Protein AF-A0A346CLM3-F1 (afdb_monomer)

Foldseek 3Di:
DAVVVVVVCCVVPVVCVVVDAALQNQVVSDHQDDCPPHDPVSVVVSVVVNVVSVVSCPVVD

Sequence (61 aa):
MENAHTQKLYRQFPQTRGKVMLFGEWLNKTEIPDPYKHSEEMFEHVYQLMEKAAGSWQGKI

pLDDT: mean 94.08, std 3.11, range [79.56, 97.19]

Solvent-accessible surface area (backbone atoms only — not comparable to full-atom values): 3659 Å² total; per-residue (Å²): 84,43,68,69,56,56,53,50,44,41,72,77,39,58,87,43,62,91,77,66,76,58,70,17,46,75,50,84,58,39,65,46,71,80,45,82,96,57,55,70,70,48,42,51,52,43,49,54,50,48,51,54,18,53,59,49,42,71,85,74,116

Radius of gyration: 12.92 Å; Cα contacts (8 Å, |Δi|>4): 54; chains: 1; bounding box: 32×23×26 Å

Nearest PDB structures (foldseek):
  7dhf-assembly2_B  TM=9.394E-01  e=6.480E-04  Vibrio vulnificus
  7dhe-assembly4_D  TM=9.371E-01  e=7.398E-04  Vibrio vulnificus
  2wja-assembly2_B  TM=9.478E-01  e=1.101E-03  Escherichia coli
  4d74-assembly1_A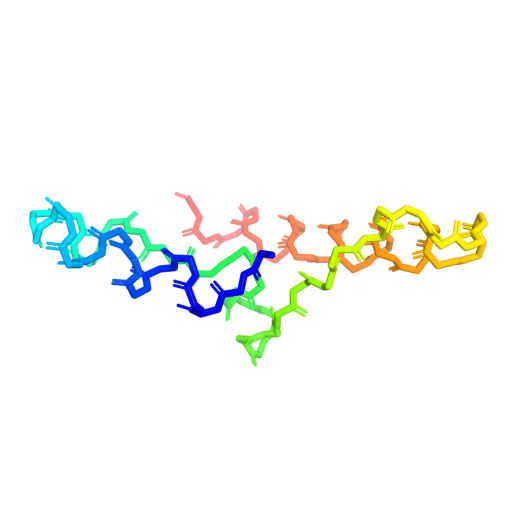-2  TM=9.251E-01  e=3.181E-03  Erwinia amylovora ATCC 49946
  2fek-assembly1_A  TM=9.541E-01  e=5.776E-03  Escherichia coli K-12

Secondary structure (DSSP, 8-state):
--HHHHHHHHHH-GGGTTT---TBTTTTTBPPPP-TTS-HHHHHHHHHHHHHHHHHHTTT-

InterPro domains:
  IPR017867 Protein-tyrosine phosphatase, low molecular weight [PR00719] (16-29)
  IPR017867 Protein-tyrosine phosphatase, low molecular weight [PR00719] (32-47)
  IPR023485 Phosphotyrosine protein phosphatase I [PF01451] (1-58)
  IPR036196 Phosphotyrosine protein phosphatase I superfamily [SSF52788] (1-60)

Mean predicted aligned error: 3.03 Å

Structure (mmCIF, N/CA/C/O backbone):
data_AF-A0A346CLM3-F1
#
_entry.id   AF-A0A346CLM3-F1
#
loop_
_atom_site.group_PDB
_atom_site.id
_atom_site.type_symbol
_atom_site.label_atom_id
_atom_site.label_alt_id
_atom_site.label_comp_id
_atom_site.label_asym_id
_atom_site.label_entity_id
_atom_site.label_seq_id
_atom_site.pdbx_PDB_ins_code
_atom_site.Cartn_x
_atom_site.Cartn_y
_atom_site.Cartn_z
_atom_site.occupancy
_atom_site.B_iso_or_equiv
_atom_site.auth_seq_id
_atom_site.auth_comp_id
_atom_site.auth_asym_id
_atom_site.auth_atom_id
_atom_site.pdbx_PDB_model_num
ATOM 1 N N . MET A 1 1 ? 2.921 -1.898 -3.374 1.00 83.25 1 MET A N 1
ATOM 2 C CA . MET A 1 1 ? 1.647 -2.122 -2.637 1.00 83.25 1 MET A CA 1
ATOM 3 C C . MET A 1 1 ? 0.584 -1.290 -3.326 1.00 83.25 1 MET A C 1
ATOM 5 O O . MET A 1 1 ? 0.138 -0.269 -2.818 1.00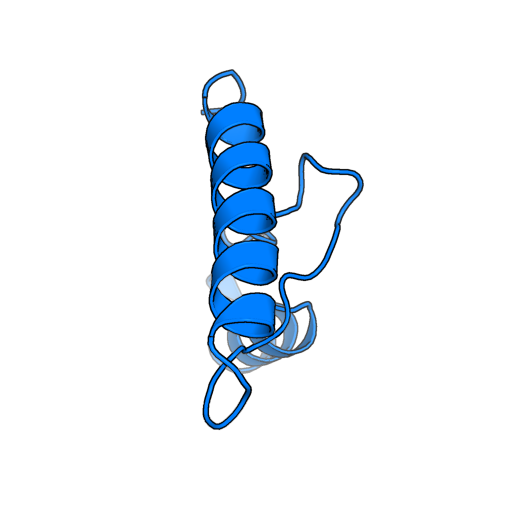 83.25 1 MET A O 1
ATOM 9 N N . GLU A 1 2 ? 0.289 -1.689 -4.556 1.00 92.75 2 GLU A N 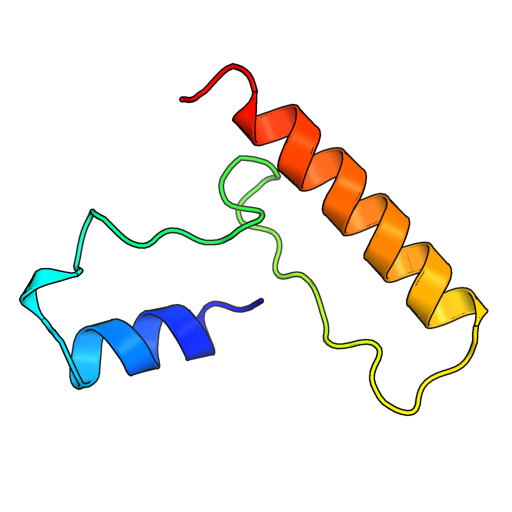1
ATOM 10 C CA . GLU A 1 2 ? -0.257 -0.806 -5.586 1.00 92.75 2 GLU A CA 1
ATOM 11 C C . GLU A 1 2 ? -1.483 -1.445 -6.219 1.00 92.75 2 GLU A C 1
ATOM 13 O O . GLU A 1 2 ? -1.668 -2.667 -6.169 1.00 92.75 2 GLU A O 1
ATOM 18 N N . ASN A 1 3 ? -2.290 -0.634 -6.892 1.00 91.50 3 ASN A N 1
ATOM 19 C CA . ASN A 1 3 ? -3.475 -1.099 -7.592 1.00 91.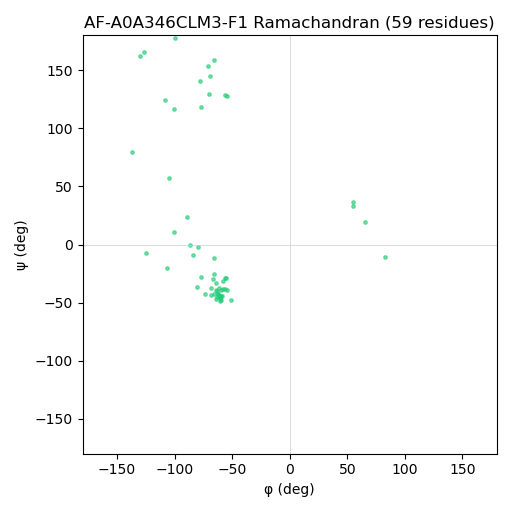50 3 ASN A CA 1
ATOM 20 C C . ASN A 1 3 ? -3.135 -2.156 -8.646 1.00 91.50 3 ASN A C 1
ATOM 22 O O . ASN A 1 3 ? -3.917 -3.084 -8.853 1.00 91.50 3 ASN A O 1
ATOM 26 N N . ALA A 1 4 ? -1.949 -2.088 -9.260 1.00 94.25 4 ALA A N 1
ATOM 27 C CA . ALA A 1 4 ? -1.470 -3.105 -10.192 1.00 94.25 4 ALA A CA 1
ATOM 28 C C . ALA A 1 4 ? -1.451 -4.517 -9.573 1.00 94.25 4 ALA A C 1
ATOM 30 O O . ALA A 1 4 ? -1.821 -5.489 -10.237 1.00 94.25 4 ALA A O 1
ATOM 31 N N . HIS A 1 5 ? -1.090 -4.643 -8.292 1.00 94.62 5 HIS A N 1
ATOM 32 C CA . HIS A 1 5 ? -1.084 -5.927 -7.584 1.00 94.62 5 HIS A CA 1
ATOM 33 C C . HIS A 1 5 ? -2.504 -6.456 -7.375 1.00 94.62 5 HIS A C 1
ATOM 35 O O . HIS A 1 5 ? -2.777 -7.626 -7.649 1.00 94.62 5 HIS A O 1
ATOM 41 N N . THR A 1 6 ? -3.425 -5.583 -6.973 1.00 94.19 6 THR A N 1
ATOM 42 C CA . THR A 1 6 ? -4.842 -5.921 -6.809 1.00 94.19 6 THR A CA 1
ATOM 43 C C . THR A 1 6 ? -5.461 -6.360 -8.138 1.00 94.19 6 THR A C 1
ATOM 45 O O . THR A 1 6 ? -6.124 -7.394 -8.207 1.00 94.19 6 THR A O 1
ATOM 48 N N . GLN A 1 7 ? -5.172 -5.650 -9.234 1.00 94.06 7 GLN A N 1
ATOM 49 C CA . GLN A 1 7 ? -5.638 -6.027 -10.572 1.00 94.06 7 GLN A CA 1
ATOM 50 C C . GLN A 1 7 ? -5.055 -7.364 -11.036 1.00 94.06 7 GLN A C 1
ATOM 52 O O . GLN A 1 7 ? -5.767 -8.177 -11.629 1.00 94.06 7 GLN A O 1
ATOM 57 N N . LYS A 1 8 ? -3.776 -7.630 -10.746 1.00 96.12 8 LYS A N 1
ATOM 58 C CA . LYS A 1 8 ? -3.145 -8.924 -11.033 1.00 96.12 8 LYS A CA 1
ATOM 59 C C . LYS A 1 8 ? -3.850 -10.059 -10.285 1.00 96.12 8 LYS A C 1
ATOM 61 O O . LYS A 1 8 ? -4.188 -11.067 -10.906 1.00 96.12 8 LYS A O 1
ATOM 66 N N . LEU A 1 9 ? -4.150 -9.869 -8.999 1.00 95.56 9 LEU A N 1
ATOM 67 C CA . LEU A 1 9 ? -4.904 -10.835 -8.196 1.00 95.56 9 LEU A CA 1
ATOM 68 C C . LEU A 1 9 ? -6.321 -11.047 -8.728 1.00 95.56 9 LEU A C 1
ATOM 70 O O . LEU A 1 9 ? -6.748 -12.186 -8.850 1.00 95.56 9 LEU A O 1
ATOM 74 N N . TYR A 1 10 ? -7.030 -9.993 -9.131 1.00 94.75 10 TYR A N 1
ATOM 75 C CA . TYR A 1 10 ? -8.379 -10.124 -9.693 1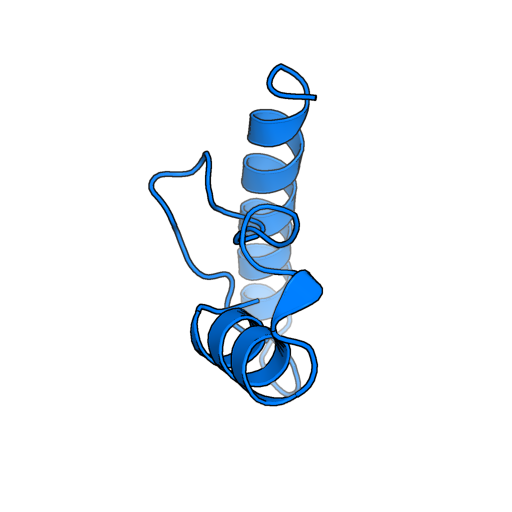.00 94.75 10 TYR A CA 1
ATOM 76 C C . TYR A 1 10 ? -8.415 -10.850 -11.037 1.00 94.75 10 TYR A C 1
ATOM 78 O O . TYR A 1 10 ? -9.426 -11.476 -11.355 1.00 94.75 10 TYR A O 1
ATOM 86 N N . ARG A 1 11 ? -7.346 -10.751 -11.835 1.00 95.50 11 ARG A N 1
ATOM 87 C CA . ARG A 1 11 ? -7.206 -11.500 -13.091 1.00 95.50 11 ARG A CA 1
ATOM 88 C C . ARG A 1 11 ? -6.910 -12.974 -12.834 1.00 95.50 11 ARG A C 1
ATOM 90 O O . ARG A 1 11 ? -7.481 -13.823 -13.506 1.00 95.50 11 ARG A O 1
ATOM 97 N N . GLN A 1 12 ? -6.034 -13.270 -11.875 1.00 97.19 12 GLN A N 1
ATOM 98 C CA . GLN A 1 12 ? -5.613 -14.640 -11.578 1.00 97.19 12 GLN A CA 1
ATOM 99 C C . GLN A 1 12 ? -6.632 -15.403 -10.716 1.00 97.19 12 GLN A C 1
ATOM 101 O O . GLN A 1 12 ? -6.849 -16.594 -10.917 1.00 97.19 12 GLN A O 1
ATOM 106 N N . PHE A 1 13 ? -7.275 -14.712 -9.777 1.00 96.62 13 PHE A N 1
ATOM 107 C CA . PHE A 1 13 ? -8.211 -15.260 -8.799 1.00 96.62 13 PHE A CA 1
ATOM 108 C C . PHE A 1 13 ? -9.437 -14.342 -8.658 1.00 96.62 13 PHE A C 1
ATOM 110 O O . PHE A 1 13 ? -9.531 -13.567 -7.699 1.00 96.62 13 PHE A O 1
ATOM 117 N N . PRO A 1 14 ? -10.410 -14.403 -9.581 1.00 94.75 14 PRO A N 1
ATOM 118 C CA . PRO A 1 14 ? -11.581 -13.521 -9.569 1.00 94.75 14 PRO A CA 1
ATOM 119 C C . PRO A 1 14 ? -12.385 -13.541 -8.257 1.00 94.75 14 PRO A C 1
ATOM 121 O O . PRO A 1 14 ? -12.958 -12.524 -7.872 1.00 94.75 14 PRO A O 1
ATOM 124 N N . GLN A 1 15 ? -12.371 -14.661 -7.529 1.00 96.06 15 GLN A N 1
ATOM 125 C CA . GLN A 1 15 ? -13.016 -14.845 -6.222 1.00 96.06 15 GLN A CA 1
ATOM 126 C C . GLN A 1 15 ? -12.426 -13.985 -5.091 1.00 96.06 15 GLN A C 1
ATOM 128 O O . GLN A 1 15 ? -12.993 -13.918 -4.001 1.00 96.06 15 GLN A O 1
ATOM 133 N N . THR A 1 16 ? -11.274 -13.352 -5.324 1.00 95.06 16 THR A N 1
ATOM 134 C CA . THR A 1 16 ? -10.631 -12.441 -4.365 1.00 95.06 16 THR A CA 1
ATOM 135 C C . THR A 1 16 ? -11.178 -11.013 -4.441 1.00 95.06 16 THR A C 1
ATOM 137 O O . THR A 1 16 ? -10.891 -10.198 -3.560 1.00 95.06 16 THR A O 1
ATOM 140 N N . ARG A 1 17 ? -12.005 -10.699 -5.452 1.00 91.25 17 ARG A N 1
ATOM 141 C CA . ARG A 1 17 ? -12.706 -9.410 -5.553 1.00 91.25 17 ARG A CA 1
ATOM 142 C C . ARG A 1 17 ? -13.536 -9.160 -4.291 1.00 91.25 17 ARG A C 1
ATOM 144 O O . ARG A 1 17 ? -14.286 -10.026 -3.854 1.00 91.25 17 ARG A O 1
ATOM 151 N N . GLY A 1 18 ? -13.362 -7.984 -3.688 1.00 90.75 18 GLY A N 1
ATOM 152 C CA . GLY A 1 18 ? -14.012 -7.594 -2.429 1.00 90.75 18 GLY A CA 1
ATOM 153 C C . GLY A 1 18 ? -13.333 -8.101 -1.148 1.00 90.75 18 GLY A C 1
ATOM 154 O O . GLY A 1 18 ? -13.679 -7.632 -0.071 1.00 90.75 18 GLY A O 1
ATOM 155 N N . LYS A 1 19 ? -12.356 -9.014 -1.247 1.00 93.06 19 LYS A N 1
ATOM 156 C CA . LYS A 1 19 ? -11.562 -9.509 -0.102 1.00 93.06 19 LYS A CA 1
ATOM 157 C C . LYS A 1 19 ? -10.136 -8.964 -0.079 1.00 93.06 19 LYS A C 1
ATOM 159 O O . LYS A 1 19 ? -9.480 -9.002 0.953 1.00 93.06 19 LYS A O 1
ATOM 164 N N . VAL A 1 20 ? -9.655 -8.488 -1.224 1.00 94.88 20 VAL A N 1
ATOM 165 C CA . VAL A 1 20 ? -8.345 -7.849 -1.376 1.00 94.88 20 VAL A CA 1
ATOM 166 C C . VAL A 1 20 ? -8.560 -6.358 -1.597 1.00 94.88 20 VAL A C 1
ATOM 168 O O . VAL A 1 20 ? -9.273 -5.978 -2.530 1.00 94.88 20 VAL A O 1
ATOM 171 N N . MET A 1 21 ? -7.929 -5.547 -0.751 1.00 93.81 21 MET A N 1
ATOM 172 C CA . MET A 1 21 ? -7.955 -4.081 -0.769 1.00 93.81 21 MET A CA 1
ATOM 173 C C . MET A 1 21 ? -6.524 -3.535 -0.779 1.00 93.81 21 MET A C 1
ATOM 175 O O . MET A 1 21 ? -5.571 -4.273 -0.513 1.00 93.81 21 MET A O 1
ATOM 179 N N . LEU A 1 22 ? -6.363 -2.249 -1.096 1.00 95.31 22 LEU A N 1
ATOM 180 C CA . LEU A 1 22 ? -5.059 -1.595 -1.040 1.00 95.31 22 LEU A CA 1
ATOM 181 C C . LEU A 1 22 ? -4.604 -1.460 0.417 1.00 95.31 22 LEU A C 1
ATOM 183 O O . LEU A 1 22 ? -5.408 -1.186 1.302 1.00 95.31 22 LEU A O 1
ATOM 187 N N . PHE A 1 23 ? -3.309 -1.573 0.701 1.00 95.44 23 PHE A N 1
ATOM 188 C CA . PHE A 1 23 ? -2.852 -1.362 2.077 1.00 95.44 23 PHE A CA 1
ATOM 189 C C . PHE A 1 23 ? -3.093 0.077 2.554 1.00 95.44 23 PHE A C 1
ATOM 191 O O . PHE A 1 23 ? -3.435 0.287 3.708 1.00 95.44 23 PHE A O 1
ATOM 198 N N . GLY A 1 24 ? -3.016 1.065 1.663 1.00 95.00 24 GLY A N 1
ATOM 199 C CA . GLY A 1 24 ? -3.426 2.439 1.950 1.00 95.00 24 GLY A CA 1
ATOM 200 C C . GLY A 1 24 ? -4.900 2.741 1.658 1.00 95.00 24 GLY A C 1
ATOM 201 O O . GLY A 1 24 ? -5.212 3.905 1.424 1.00 95.00 24 GLY A O 1
ATOM 202 N N . GLU A 1 25 ? -5.810 1.753 1.639 1.00 95.19 25 GLU A N 1
ATOM 203 C CA . GLU A 1 25 ? -7.242 1.965 1.325 1.00 95.19 25 GLU A CA 1
ATOM 204 C C . GLU A 1 25 ? -7.846 3.104 2.164 1.00 95.19 25 GLU A C 1
ATOM 206 O O . GLU A 1 25 ? -8.452 4.032 1.627 1.00 95.19 25 GLU A O 1
ATOM 211 N N . TRP A 1 26 ? -7.594 3.083 3.475 1.00 94.06 26 TRP A N 1
ATOM 212 C CA . TRP A 1 26 ? -8.101 4.067 4.439 1.00 94.06 26 TRP A CA 1
ATOM 213 C C . TRP A 1 26 ? -7.221 5.312 4.586 1.00 94.06 26 TRP A C 1
ATOM 215 O O . TRP A 1 26 ? -7.571 6.237 5.315 1.00 94.06 26 TRP A O 1
ATOM 225 N N . LEU A 1 27 ? -6.112 5.363 3.851 1.00 92.94 27 LEU A N 1
ATOM 226 C CA . LEU A 1 27 ? -5.249 6.527 3.706 1.00 92.94 27 LEU A CA 1
ATOM 227 C C . LEU A 1 27 ? -5.489 7.145 2.323 1.00 92.94 27 LEU A C 1
ATOM 229 O O . LEU A 1 27 ? -4.580 7.224 1.507 1.00 92.94 27 LEU A O 1
ATOM 233 N N . ASN A 1 28 ? -6.730 7.527 2.013 1.00 91.81 28 ASN A N 1
ATOM 234 C CA . ASN A 1 28 ? -7.127 8.083 0.708 1.00 91.81 28 ASN A CA 1
ATOM 235 C C . ASN A 1 28 ? -6.765 7.205 -0.506 1.00 91.81 28 ASN A C 1
ATOM 237 O O . ASN A 1 28 ? -6.461 7.731 -1.575 1.00 91.81 28 ASN A O 1
ATOM 241 N N . LYS A 1 29 ? -6.790 5.874 -0.355 1.00 91.88 29 LYS A N 1
ATOM 242 C CA . LYS A 1 29 ? -6.363 4.928 -1.402 1.00 91.88 29 LYS A CA 1
ATOM 243 C C . LYS A 1 29 ? -4.937 5.199 -1.905 1.00 91.88 29 LYS A C 1
ATOM 245 O O . LYS A 1 29 ? -4.651 5.046 -3.091 1.00 91.88 29 LYS A O 1
ATOM 250 N N . THR A 1 30 ? -4.053 5.604 -0.994 1.00 93.62 30 THR A N 1
ATOM 251 C CA . THR A 1 30 ? -2.644 5.876 -1.297 1.00 93.62 30 THR A CA 1
ATOM 252 C C . THR A 1 30 ? -1.907 4.576 -1.593 1.00 93.62 30 THR A C 1
ATOM 254 O O . THR A 1 30 ? -1.961 3.618 -0.819 1.00 93.62 30 THR A O 1
ATOM 257 N N . GLU A 1 31 ? -1.196 4.543 -2.715 1.00 95.75 31 GLU A N 1
ATOM 258 C CA . GLU A 1 31 ? -0.283 3.454 -3.034 1.00 95.75 31 GLU A CA 1
ATOM 259 C C . GLU A 1 31 ? 1.018 3.616 -2.256 1.00 95.75 31 GLU A C 1
ATOM 261 O O . GLU A 1 31 ? 1.532 4.723 -2.101 1.00 95.75 31 GLU A O 1
ATOM 266 N N . ILE A 1 32 ? 1.560 2.501 -1.774 1.00 94.88 32 ILE A N 1
ATOM 267 C CA . ILE A 1 32 ? 2.855 2.509 -1.095 1.00 94.88 32 ILE A CA 1
ATOM 268 C C . ILE A 1 32 ? 3.910 2.031 -2.098 1.00 94.88 32 ILE A C 1
ATOM 270 O O . ILE A 1 32 ? 3.807 0.876 -2.553 1.00 94.88 32 ILE A O 1
ATOM 274 N N . PRO A 1 33 ? 4.880 2.900 -2.452 1.00 94.06 33 PRO A N 1
ATOM 275 C CA . PRO A 1 33 ? 5.898 2.586 -3.441 1.00 94.06 33 PRO A CA 1
ATOM 276 C C . PRO A 1 33 ? 6.889 1.556 -2.896 1.00 94.06 33 PRO A C 1
ATOM 278 O O . PRO A 1 33 ? 7.089 1.443 -1.686 1.00 94.06 33 PRO A O 1
ATOM 281 N N . ASP A 1 34 ? 7.502 0.796 -3.798 1.00 94.81 34 ASP A N 1
ATOM 282 C CA . ASP A 1 34 ? 8.546 -0.170 -3.458 1.00 94.81 34 ASP A CA 1
ATOM 283 C C . ASP A 1 34 ? 9.888 0.552 -3.204 1.00 94.81 34 ASP A C 1
ATOM 285 O O . ASP A 1 34 ? 10.406 1.198 -4.117 1.00 94.81 34 ASP A O 1
ATOM 289 N N . PRO A 1 35 ? 10.476 0.467 -1.993 1.00 94.75 35 PRO A N 1
ATOM 290 C CA . PRO A 1 35 ? 11.761 1.091 -1.690 1.00 94.75 35 PRO A CA 1
ATOM 291 C C . PRO A 1 35 ? 12.957 0.268 -2.196 1.00 94.75 35 PRO A C 1
ATOM 293 O O . PRO A 1 35 ? 14.104 0.682 -2.028 1.00 94.75 35 PRO A O 1
ATOM 296 N N . TYR A 1 36 ? 12.742 -0.908 -2.793 1.00 94.44 36 TYR A N 1
ATOM 297 C CA . TYR A 1 36 ? 13.826 -1.791 -3.207 1.00 94.44 36 TYR A CA 1
ATOM 298 C C . TYR A 1 36 ? 14.846 -1.088 -4.120 1.00 94.44 36 TYR A C 1
ATOM 300 O O . TYR A 1 36 ? 14.496 -0.512 -5.146 1.00 94.44 36 TYR A O 1
ATOM 308 N N . LYS A 1 37 ? 16.135 -1.184 -3.753 1.00 94.81 37 LYS A N 1
ATOM 309 C CA . LYS A 1 37 ? 17.281 -0.526 -4.419 1.00 94.81 37 LYS A CA 1
ATOM 310 C C . LYS A 1 37 ? 17.293 1.012 -4.348 1.00 94.81 37 LYS A C 1
ATOM 312 O O . LYS A 1 37 ? 18.023 1.636 -5.117 1.00 94.81 37 LYS A O 1
ATOM 317 N N . HIS A 1 38 ? 16.554 1.616 -3.420 1.00 93.56 38 HIS A N 1
ATOM 318 C CA . HIS A 1 38 ? 16.632 3.049 -3.126 1.00 93.56 38 HIS A CA 1
ATOM 319 C C . HIS A 1 38 ? 17.487 3.360 -1.885 1.00 93.56 38 HIS A C 1
ATOM 321 O O . HIS A 1 38 ? 18.038 2.462 -1.245 1.00 93.56 38 HIS A O 1
ATOM 327 N N . SER A 1 39 ? 17.643 4.653 -1.587 1.00 95.69 39 SER A N 1
ATOM 328 C CA . SER A 1 39 ?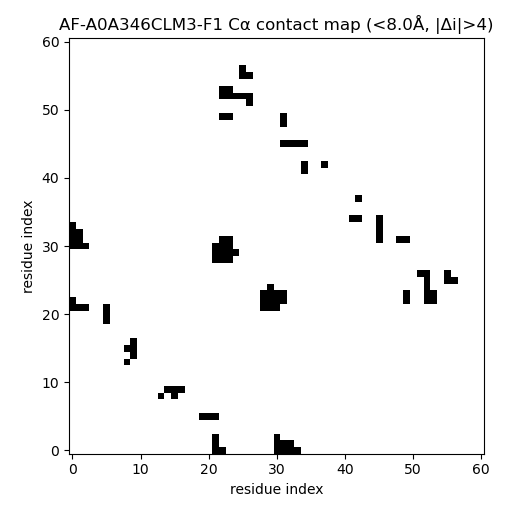 18.346 5.159 -0.406 1.00 95.69 39 SER A CA 1
ATOM 329 C C . SER A 1 39 ? 17.623 4.795 0.891 1.00 95.69 39 SER A C 1
ATOM 331 O O . 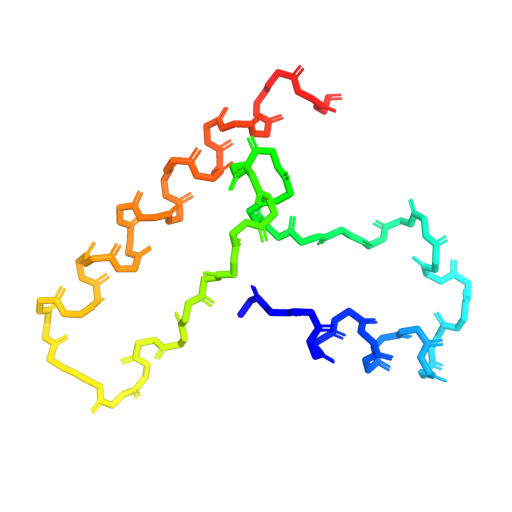SER A 1 39 ? 16.415 4.570 0.900 1.00 95.69 39 SER A O 1
ATOM 333 N N . GLU A 1 40 ? 18.355 4.813 2.003 1.00 95.50 40 GLU A N 1
ATOM 334 C CA . GLU A 1 40 ? 17.799 4.619 3.348 1.00 95.50 40 GLU A CA 1
ATOM 335 C C . GLU A 1 40 ? 16.656 5.603 3.658 1.00 95.50 40 GLU A C 1
ATOM 337 O O . GLU A 1 40 ? 15.612 5.192 4.150 1.00 95.50 40 GLU A O 1
ATOM 342 N N . GLU A 1 41 ? 16.777 6.864 3.232 1.00 95.56 41 GLU A N 1
ATOM 343 C CA . GLU A 1 41 ? 15.711 7.874 3.347 1.00 95.56 41 GLU A CA 1
ATOM 344 C C . GLU A 1 41 ? 14.406 7.446 2.648 1.00 95.56 41 GLU A C 1
ATOM 346 O O . GLU A 1 41 ? 13.310 7.656 3.168 1.00 95.56 41 GLU A O 1
ATOM 351 N N . MET A 1 42 ? 14.499 6.791 1.484 1.00 95.12 42 MET A N 1
ATOM 352 C CA . MET A 1 42 ? 13.319 6.268 0.791 1.00 95.12 42 MET A CA 1
ATOM 353 C C . MET A 1 42 ? 12.687 5.104 1.565 1.00 95.12 42 MET A C 1
ATOM 355 O O . MET A 1 42 ? 11.461 4.993 1.623 1.00 95.12 42 MET A O 1
ATOM 359 N N . PHE A 1 43 ? 13.507 4.252 2.187 1.00 96.81 43 PHE A N 1
ATOM 3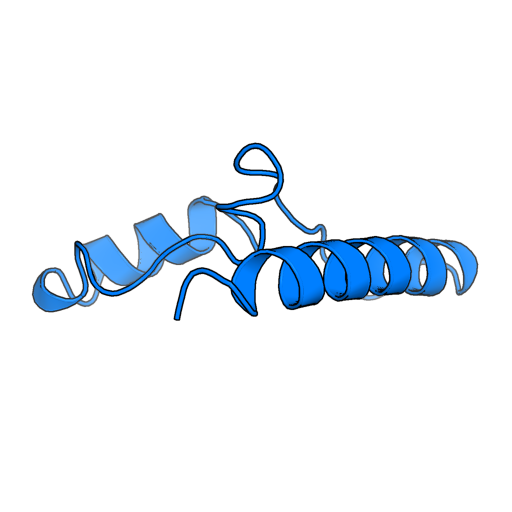60 C CA . PHE A 1 43 ? 13.014 3.197 3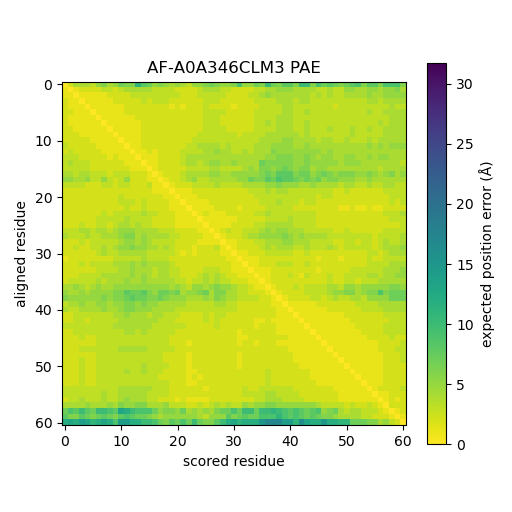.073 1.00 96.81 43 PHE A CA 1
ATOM 361 C C . PHE A 1 43 ? 12.295 3.780 4.292 1.00 96.81 43 PHE A C 1
ATOM 363 O O . PHE A 1 43 ? 11.194 3.328 4.606 1.00 96.81 43 PHE A O 1
ATOM 370 N N . GLU A 1 44 ? 12.861 4.800 4.941 1.00 97.00 44 GLU A N 1
ATOM 371 C CA . GLU A 1 44 ? 12.225 5.494 6.067 1.00 97.00 44 GLU A CA 1
ATOM 372 C C . GLU A 1 44 ? 10.899 6.138 5.657 1.00 97.00 44 GLU A C 1
ATOM 374 O O . GLU A 1 44 ? 9.889 5.988 6.349 1.00 97.00 44 GLU A O 1
ATOM 379 N N . HIS A 1 45 ? 10.864 6.799 4.497 1.00 96.00 45 HIS A N 1
ATOM 380 C CA . HIS A 1 45 ? 9.645 7.399 3.969 1.00 96.00 45 HIS A CA 1
ATOM 381 C C . HIS A 1 45 ? 8.542 6.353 3.749 1.00 96.00 45 HIS A C 1
ATOM 383 O O . HIS A 1 45 ? 7.404 6.529 4.194 1.00 96.00 45 HIS A O 1
ATOM 389 N N . VAL A 1 46 ? 8.881 5.230 3.108 1.00 96.50 46 VAL A N 1
ATOM 390 C CA . VAL A 1 46 ? 7.949 4.116 2.899 1.00 96.50 46 VAL A CA 1
ATOM 391 C C . VAL A 1 46 ? 7.505 3.512 4.229 1.00 96.50 46 VAL A C 1
ATOM 393 O O . VAL A 1 46 ? 6.323 3.210 4.392 1.00 96.50 46 VAL A O 1
ATOM 396 N N . TYR A 1 47 ? 8.406 3.379 5.200 1.00 96.69 47 TYR A N 1
ATOM 397 C CA . TYR A 1 47 ? 8.076 2.876 6.529 1.00 96.69 47 TYR A CA 1
ATOM 398 C C . TYR A 1 47 ? 7.047 3.761 7.242 1.00 96.69 47 TYR A C 1
ATOM 400 O O . TYR A 1 47 ? 6.035 3.255 7.724 1.00 96.69 47 TYR A O 1
ATOM 408 N N . GLN A 1 48 ? 7.227 5.083 7.218 1.00 96.56 48 GLN A N 1
ATOM 409 C CA . GLN A 1 48 ? 6.255 6.029 7.778 1.00 96.56 48 GLN A CA 1
ATOM 410 C C . GLN A 1 48 ? 4.891 5.954 7.074 1.00 96.56 48 GLN A C 1
ATOM 412 O O . GLN A 1 48 ? 3.845 6.090 7.713 1.00 96.56 48 GLN A O 1
ATOM 417 N N . LEU A 1 49 ? 4.873 5.740 5.754 1.00 95.75 49 LEU A N 1
ATOM 418 C CA . LEU A 1 49 ? 3.629 5.516 5.013 1.00 95.75 49 LEU A CA 1
ATOM 419 C C . LEU A 1 49 ? 2.950 4.205 5.430 1.00 95.75 49 LEU A C 1
ATOM 421 O O . LEU A 1 49 ? 1.734 4.188 5.625 1.00 95.75 49 LEU A O 1
ATOM 425 N N . MET A 1 50 ? 3.721 3.127 5.603 1.00 96.19 50 MET A N 1
ATOM 426 C CA . MET A 1 50 ? 3.209 1.842 6.082 1.00 96.19 50 MET A CA 1
ATOM 427 C C . MET A 1 50 ? 2.632 1.951 7.494 1.00 96.19 50 MET A C 1
ATOM 429 O O . MET A 1 50 ? 1.550 1.426 7.737 1.00 96.19 50 MET A O 1
ATOM 433 N N . GLU A 1 51 ? 3.296 2.660 8.404 1.00 96.69 51 GLU A N 1
ATOM 434 C CA . GLU A 1 51 ? 2.811 2.874 9.771 1.00 96.69 51 GLU A CA 1
ATOM 435 C C . GLU A 1 51 ? 1.466 3.616 9.784 1.00 96.69 51 GLU A C 1
ATOM 437 O O . GLU A 1 51 ? 0.501 3.154 10.398 1.00 96.69 51 GLU A O 1
ATOM 442 N N . LYS A 1 52 ? 1.355 4.721 9.032 1.00 95.44 52 LYS A N 1
ATOM 443 C CA . LYS A 1 52 ? 0.097 5.478 8.891 1.00 95.44 52 LYS A CA 1
ATOM 444 C C . LYS A 1 52 ? -1.022 4.620 8.309 1.00 95.44 52 LYS A C 1
ATOM 446 O O . LYS A 1 52 ? -2.152 4.654 8.798 1.00 95.44 52 LYS A O 1
ATOM 451 N N . ALA A 1 53 ? -0.713 3.844 7.272 1.00 95.56 53 ALA A N 1
ATOM 452 C CA . ALA A 1 53 ? -1.672 2.946 6.650 1.00 95.56 53 ALA A CA 1
ATOM 453 C C . ALA A 1 53 ? -2.118 1.842 7.625 1.00 95.56 53 ALA A C 1
ATOM 455 O O . ALA A 1 53 ? -3.318 1.651 7.809 1.00 95.56 53 ALA A O 1
ATOM 456 N N . ALA A 1 54 ? -1.197 1.185 8.330 1.00 95.06 54 ALA A N 1
ATOM 457 C CA . ALA A 1 54 ? -1.520 0.174 9.337 1.00 95.06 54 ALA A CA 1
ATOM 458 C C . ALA A 1 54 ? -2.398 0.742 10.467 1.00 95.06 54 ALA A C 1
ATOM 460 O O . ALA A 1 54 ? -3.413 0.142 10.818 1.00 95.06 54 ALA A O 1
ATOM 461 N N . GLY A 1 55 ? -2.072 1.936 10.973 1.00 95.50 55 GLY A N 1
ATOM 462 C CA . GLY A 1 55 ? -2.896 2.633 11.964 1.00 95.50 55 GLY A CA 1
ATOM 463 C C . GLY A 1 55 ? -4.311 2.922 11.456 1.00 95.50 55 GLY A C 1
ATOM 464 O O . GLY A 1 55 ? -5.284 2.729 12.182 1.00 95.50 55 GLY A O 1
ATOM 465 N N . SER A 1 56 ? -4.456 3.299 10.181 1.00 94.25 56 SER A N 1
ATOM 466 C CA . SER A 1 56 ? -5.774 3.535 9.576 1.00 94.25 56 SER A CA 1
ATOM 467 C C . SER A 1 56 ? -6.639 2.267 9.472 1.00 94.25 56 SER A C 1
ATOM 469 O O . SER A 1 56 ? -7.867 2.360 9.499 1.00 94.25 56 SER A O 1
ATOM 471 N N . TRP A 1 57 ? -6.020 1.082 9.426 1.00 95.00 57 TRP A N 1
ATOM 472 C CA . TRP A 1 57 ? -6.721 -0.206 9.434 1.00 95.00 57 TRP A CA 1
ATOM 473 C C . TRP A 1 57 ? -7.226 -0.627 10.812 1.00 95.00 57 TRP A C 1
ATOM 475 O O . TRP A 1 57 ? -8.236 -1.321 10.886 1.00 95.00 57 TRP A O 1
ATOM 485 N N . GLN A 1 58 ? -6.579 -0.198 11.898 1.00 92.69 58 GLN A N 1
ATOM 486 C CA . GLN A 1 58 ? -6.891 -0.661 13.256 1.00 92.69 58 GLN A CA 1
ATOM 487 C C . GLN A 1 58 ? -8.361 -0.439 13.664 1.00 92.69 58 GLN A C 1
ATOM 489 O O . GLN A 1 58 ? -8.893 -1.207 14.455 1.00 92.69 58 GLN A O 1
ATOM 494 N N . GLY A 1 59 ? -9.029 0.587 13.123 1.00 87.19 59 GLY A N 1
ATOM 495 C CA . GLY A 1 59 ? -10.450 0.875 13.378 1.00 87.19 59 GLY A CA 1
ATOM 496 C C . GLY A 1 59 ? -11.417 0.411 12.282 1.00 87.19 59 GLY A C 1
ATOM 497 O O . GLY A 1 59 ? -12.560 0.868 12.251 1.00 87.19 59 GLY A O 1
ATOM 498 N N . LYS A 1 60 ? -10.946 -0.393 11.324 1.00 86.31 60 LYS A N 1
ATOM 499 C CA . LYS A 1 60 ? -11.692 -0.820 10.124 1.00 86.31 60 LYS A CA 1
ATOM 500 C C . LYS A 1 60 ? -11.769 -2.338 9.960 1.00 86.31 60 LYS A C 1
ATOM 502 O O . LYS A 1 60 ? -12.472 -2.802 9.063 1.00 86.31 60 LYS A O 1
ATOM 507 N N . ILE A 1 61 ? -11.043 -3.067 10.802 1.00 79.56 61 ILE A N 1
ATOM 508 C CA . ILE A 1 61 ? -11.061 -4.526 10.949 1.00 79.56 61 ILE A CA 1
ATOM 509 C C . ILE A 1 61 ? -11.876 -4.844 12.199 1.00 79.56 61 ILE A C 1
ATOM 511 O O . ILE A 1 61 ? -12.671 -5.805 12.135 1.00 79.56 61 ILE A O 1
#

Organism: NCBI:txid126385